Protein AF-A0A1Y5TYD0-F1 (afdb_monomer)

InterPro domains:
  IPR010710 Protein of unknown function DUF1289 [PF06945] (8-55)
  IPR010710 Protein of unknown function DUF1289 [PTHR35175] (2-66)

pLDDT: mean 77.75, std 15.73, range [39.34, 92.5]

Foldseek 3Di:
DDQPDDDQQDPPFADQDPVPCATPRQRDHPVRVVCVVVDGPVRSVVVSVVSVVVVVVPPPPPPPPPPPPDDDDDDDDDDD

Radius of gyration: 24.49 Å; Cα contacts (8 Å, |Δi|>4): 49; chains: 1; bounding box: 80×48×34 Å

Sequence (80 aa):
MSQIDIPSPCVGICILESDTGLCRGCWRSGAEIADWPGMPNEARMALLAVLRARRGGRARPRKRPARARFAGTPEANEGG

Mean predicted aligned error: 12.37 Å

Structure (mmCIF, N/CA/C/O backbone):
data_AF-A0A1Y5TYD0-F1
#
_entry.id   AF-A0A1Y5TYD0-F1
#
loop_
_atom_site.group_PDB
_atom_site.id
_atom_site.type_symbol
_atom_site.label_atom_id
_atom_site.label_alt_id
_atom_site.label_comp_id
_atom_site.label_asym_id
_atom_site.label_entity_id
_atom_site.label_seq_id
_atom_site.pdbx_PDB_ins_code
_atom_site.Cartn_x
_atom_site.Cartn_y
_atom_site.Cartn_z
_atom_site.occupancy
_atom_site.B_iso_or_equiv
_atom_site.auth_seq_id
_atom_site.auth_comp_id
_atom_site.auth_asym_id
_atom_site.auth_atom_id
_atom_site.pdbx_PDB_model_num
ATOM 1 N N . MET A 1 1 ? 16.213 -7.308 -22.412 1.00 39.34 1 MET A N 1
ATOM 2 C CA . MET A 1 1 ? 14.750 -7.140 -22.304 1.00 39.34 1 MET A CA 1
ATOM 3 C C . MET A 1 1 ? 14.464 -6.027 -21.316 1.00 39.34 1 MET A C 1
ATOM 5 O O . MET A 1 1 ? 14.915 -6.124 -20.183 1.00 39.34 1 MET A O 1
ATOM 9 N N . SER A 1 2 ? 13.779 -4.966 -21.737 1.00 56.88 2 SER A N 1
ATOM 10 C CA . SER A 1 2 ? 13.406 -3.860 -20.851 1.00 56.88 2 SER A CA 1
ATOM 11 C C . SER A 1 2 ? 12.279 -4.323 -19.933 1.00 56.88 2 SER A C 1
ATOM 13 O O . SER A 1 2 ? 11.144 -4.499 -20.374 1.00 56.88 2 SER A O 1
ATOM 15 N N . GLN A 1 3 ? 12.609 -4.598 -18.673 1.00 64.06 3 GLN A N 1
ATOM 16 C CA . GLN A 1 3 ? 11.621 -4.869 -17.637 1.00 64.06 3 GLN A CA 1
ATOM 17 C C . GLN A 1 3 ? 10.717 -3.631 -17.539 1.00 64.06 3 GLN A C 1
ATOM 19 O O . GLN A 1 3 ? 11.199 -2.537 -17.260 1.00 64.06 3 GLN A O 1
ATOM 24 N N . ILE A 1 4 ? 9.420 -3.769 -17.828 1.00 72.81 4 ILE A N 1
ATOM 25 C CA . ILE A 1 4 ? 8.470 -2.679 -17.578 1.00 72.81 4 ILE A CA 1
ATOM 26 C C . ILE A 1 4 ? 8.362 -2.526 -16.064 1.00 72.81 4 ILE A C 1
ATOM 28 O O . ILE A 1 4 ? 7.776 -3.377 -15.400 1.00 72.81 4 ILE A O 1
ATOM 32 N N . ASP A 1 5 ? 8.949 -1.474 -15.512 1.00 76.38 5 ASP A N 1
ATOM 33 C CA . ASP A 1 5 ? 8.819 -1.171 -14.093 1.00 76.38 5 ASP A CA 1
ATOM 34 C C . ASP A 1 5 ? 7.392 -0.707 -13.798 1.00 76.38 5 ASP A C 1
ATOM 36 O O . ASP A 1 5 ? 6.978 0.399 -14.149 1.00 76.38 5 ASP A O 1
ATOM 40 N N . ILE A 1 6 ? 6.604 -1.585 -13.175 1.00 85.62 6 ILE A N 1
ATOM 41 C CA . ILE A 1 6 ? 5.274 -1.233 -12.680 1.00 85.62 6 ILE A CA 1
ATOM 42 C C . ILE A 1 6 ? 5.448 -0.466 -11.362 1.00 85.62 6 ILE A C 1
ATOM 44 O O . ILE A 1 6 ? 5.892 -1.063 -10.374 1.00 85.62 6 ILE A O 1
ATOM 48 N N . PRO A 1 7 ? 5.083 0.829 -11.302 1.00 85.69 7 PRO A N 1
ATOM 49 C CA . PRO A 1 7 ? 5.292 1.633 -10.109 1.00 85.69 7 PRO A CA 1
ATOM 50 C C . PRO A 1 7 ? 4.428 1.140 -8.945 1.00 85.69 7 PRO A C 1
ATOM 52 O O . PRO A 1 7 ? 3.287 0.696 -9.116 1.00 85.69 7 PRO A O 1
ATOM 55 N N . SER A 1 8 ? 4.976 1.240 -7.733 1.00 85.31 8 SER A N 1
ATOM 56 C CA . SER A 1 8 ? 4.250 0.885 -6.514 1.00 85.31 8 SER A CA 1
ATOM 57 C C . SER A 1 8 ? 3.092 1.855 -6.260 1.00 85.31 8 SER A C 1
ATOM 59 O O . SER A 1 8 ? 3.296 3.066 -6.305 1.00 85.31 8 SER A O 1
ATOM 61 N N . PRO A 1 9 ? 1.887 1.370 -5.903 1.00 85.44 9 PRO A N 1
ATOM 62 C CA . PRO A 1 9 ? 0.755 2.216 -5.519 1.00 85.44 9 PRO A CA 1
ATOM 63 C C . PRO A 1 9 ? 0.889 2.787 -4.091 1.00 85.44 9 PRO A C 1
ATOM 65 O O . PRO A 1 9 ? -0.112 3.187 -3.486 1.00 85.44 9 PRO A O 1
ATOM 68 N N . CYS A 1 10 ? 2.092 2.749 -3.509 1.00 89.44 10 CYS A N 1
ATOM 69 C CA . CYS A 1 10 ? 2.371 3.244 -2.168 1.00 89.44 10 CYS A CA 1
ATOM 70 C C . CYS A 1 10 ? 2.297 4.774 -2.126 1.00 89.44 10 CYS A C 1
ATOM 72 O O . CYS A 1 10 ? 2.865 5.454 -2.971 1.00 89.44 10 CYS A O 1
ATOM 74 N N . VAL A 1 11 ? 1.619 5.308 -1.111 1.00 89.19 11 VAL A N 1
ATOM 75 C CA . VAL A 1 11 ? 1.465 6.758 -0.882 1.00 89.19 11 VAL A CA 1
ATOM 76 C C . VAL A 1 11 ? 2.254 7.239 0.343 1.00 89.19 11 VAL A C 1
ATOM 78 O O . VAL A 1 11 ? 1.958 8.291 0.893 1.00 89.19 11 VAL A O 1
ATOM 81 N N . GLY A 1 12 ? 3.208 6.436 0.830 1.00 89.25 12 GLY A N 1
ATOM 82 C CA . GLY A 1 12 ? 3.994 6.741 2.034 1.00 89.25 12 GLY A CA 1
ATOM 83 C C . GLY A 1 12 ? 3.247 6.541 3.359 1.00 89.25 12 GLY A C 1
ATOM 84 O O . GLY A 1 12 ? 3.776 6.861 4.416 1.00 89.25 12 GLY A O 1
ATOM 85 N N . ILE A 1 13 ? 2.029 5.990 3.322 1.00 87.12 13 ILE A N 1
ATOM 86 C CA . ILE A 1 13 ? 1.233 5.670 4.512 1.00 87.12 13 ILE A CA 1
ATOM 87 C C . ILE A 1 13 ? 1.186 4.153 4.656 1.00 87.12 13 ILE A C 1
ATOM 89 O O . ILE A 1 13 ? 0.620 3.483 3.794 1.00 87.12 13 ILE A O 1
ATOM 93 N N . CYS A 1 14 ? 1.738 3.624 5.749 1.00 89.94 14 CYS A N 1
ATOM 94 C CA . CYS A 1 14 ? 1.717 2.198 6.079 1.00 89.94 14 CYS A CA 1
ATOM 95 C C . CYS A 1 14 ? 0.950 1.963 7.388 1.00 89.94 14 CYS A C 1
ATOM 97 O O . CYS A 1 14 ? 1.530 1.671 8.427 1.00 89.94 14 CYS A O 1
ATOM 99 N N . ILE A 1 15 ? -0.369 2.154 7.345 1.00 91.56 15 ILE A N 1
ATOM 100 C CA . ILE A 1 15 ? -1.260 1.915 8.489 1.00 91.56 15 ILE A CA 1
ATOM 101 C C . ILE A 1 15 ? -2.266 0.853 8.066 1.00 91.56 15 ILE A C 1
ATOM 103 O O . ILE A 1 15 ? -3.083 1.120 7.185 1.00 91.56 15 ILE A O 1
ATOM 107 N N . LEU A 1 16 ? -2.176 -0.342 8.649 1.00 91.62 16 LEU A N 1
ATOM 108 C CA . LEU A 1 16 ? -3.130 -1.426 8.422 1.00 91.62 16 LEU A CA 1
ATOM 109 C C . LEU A 1 16 ? -4.367 -1.206 9.296 1.00 91.62 16 LEU A C 1
ATOM 111 O O . LEU A 1 16 ? -4.258 -1.036 10.506 1.00 91.62 16 LEU A O 1
ATOM 115 N N . GLU A 1 17 ? -5.543 -1.203 8.680 1.00 89.62 17 GLU A N 1
ATOM 116 C CA . GLU A 1 17 ? -6.816 -1.124 9.391 1.00 89.62 17 GLU A CA 1
ATOM 117 C C . GLU A 1 17 ? -7.134 -2.479 10.027 1.00 89.62 17 GLU A C 1
ATOM 119 O O . GLU A 1 17 ? -7.234 -3.478 9.317 1.00 89.62 17 GLU A O 1
ATOM 124 N N . SER A 1 18 ? -7.354 -2.512 11.341 1.00 88.12 18 SER A N 1
ATOM 125 C CA . SER A 1 18 ? -7.605 -3.753 12.091 1.00 88.12 18 SER A CA 1
ATOM 126 C C . SER A 1 18 ? -8.860 -4.507 11.636 1.00 88.12 18 SER A C 1
ATOM 128 O O . SER A 1 18 ? -8.897 -5.727 11.711 1.00 88.12 18 SER A O 1
ATOM 130 N N . ASP A 1 19 ? -9.869 -3.787 11.141 1.00 87.12 19 ASP A N 1
ATOM 131 C CA . ASP A 1 19 ? -11.146 -4.352 10.680 1.00 87.12 19 ASP A CA 1
ATOM 132 C C . ASP A 1 19 ? -11.020 -5.107 9.345 1.00 87.12 19 ASP A C 1
ATOM 134 O O . ASP A 1 19 ? -11.664 -6.126 9.123 1.00 87.12 19 ASP A O 1
ATOM 138 N N . THR A 1 20 ? -10.163 -4.623 8.441 1.00 85.56 20 THR A N 1
ATOM 139 C CA . THR A 1 20 ? -10.057 -5.169 7.073 1.00 85.56 20 THR A CA 1
ATOM 140 C C . THR A 1 20 ? -8.711 -5.819 6.772 1.00 85.56 20 THR A C 1
ATOM 142 O O . THR A 1 20 ? -8.571 -6.479 5.746 1.00 85.56 20 THR A O 1
ATOM 145 N N . GLY A 1 21 ? -7.700 -5.602 7.615 1.00 89.69 21 GLY A N 1
ATOM 146 C CA . GLY A 1 21 ? -6.320 -6.019 7.367 1.00 89.69 21 GLY A CA 1
ATOM 147 C C . GLY A 1 21 ? -5.660 -5.308 6.179 1.00 89.69 21 GLY A C 1
ATOM 148 O O . GLY A 1 21 ? -4.636 -5.777 5.679 1.00 89.69 21 GLY A O 1
ATOM 149 N N . LEU A 1 22 ? -6.239 -4.202 5.694 1.00 91.69 22 LEU A N 1
ATOM 150 C CA . LEU A 1 22 ? -5.753 -3.456 4.532 1.00 91.69 22 LEU A CA 1
ATOM 151 C C . LEU A 1 22 ? -5.095 -2.142 4.936 1.00 91.69 22 LEU A C 1
ATOM 153 O O . LEU A 1 22 ? -5.523 -1.458 5.862 1.00 91.69 22 LEU A O 1
ATOM 157 N N . CYS A 1 23 ? -4.090 -1.737 4.170 1.00 92.50 23 CYS A N 1
ATOM 158 C CA . CYS A 1 23 ? -3.436 -0.455 4.332 1.00 92.50 23 CYS A CA 1
ATOM 159 C C . CYS A 1 23 ? -4.385 0.694 3.966 1.00 92.50 23 CYS A C 1
ATOM 161 O O . CYS A 1 23 ? -4.874 0.759 2.839 1.00 92.50 23 CYS A O 1
ATOM 163 N N . ARG A 1 24 ? -4.576 1.667 4.861 1.00 89.50 24 ARG A N 1
ATOM 164 C CA . ARG A 1 24 ? -5.426 2.848 4.629 1.00 89.50 24 ARG A CA 1
ATOM 165 C C . ARG A 1 24 ? -5.010 3.665 3.394 1.00 89.50 24 ARG A C 1
ATOM 167 O O . ARG A 1 24 ? -5.850 4.292 2.751 1.00 89.50 24 ARG A O 1
ATOM 174 N N . GLY A 1 25 ? -3.718 3.673 3.060 1.00 89.25 25 GLY A N 1
ATOM 175 C CA . GLY A 1 25 ? -3.174 4.428 1.929 1.00 89.25 25 GLY A CA 1
ATOM 176 C C . GLY A 1 25 ? -3.242 3.665 0.605 1.00 89.25 25 GLY A C 1
ATOM 177 O O . GLY A 1 25 ? -3.920 4.073 -0.343 1.00 89.25 25 GLY A O 1
ATOM 178 N N . CYS A 1 26 ? -2.521 2.545 0.519 1.00 91.06 26 CYS A N 1
ATOM 179 C CA . CYS A 1 26 ? -2.385 1.776 -0.722 1.00 91.06 26 CYS A CA 1
ATOM 180 C C . CYS A 1 26 ? -3.429 0.661 -0.896 1.00 91.06 26 CYS A C 1
ATOM 182 O O . CYS A 1 26 ? -3.522 0.111 -1.989 1.00 91.06 26 CYS A O 1
ATOM 184 N N . TRP A 1 27 ? -4.247 0.372 0.125 1.00 90.62 27 TRP A N 1
ATOM 185 C CA . TRP A 1 27 ? -5.317 -0.645 0.120 1.00 90.62 27 TRP A CA 1
ATOM 186 C C . TRP A 1 27 ? -4.839 -2.087 -0.057 1.00 90.62 27 TRP A C 1
ATOM 188 O O . TRP A 1 27 ? -5.634 -2.981 -0.361 1.00 90.62 27 TRP A O 1
ATOM 198 N N . ARG A 1 28 ? -3.539 -2.304 0.141 1.00 92.44 28 ARG A N 1
ATOM 199 C CA . ARG A 1 28 ? -2.901 -3.618 0.112 1.00 92.44 28 ARG A CA 1
ATOM 200 C C . ARG A 1 28 ? -2.916 -4.252 1.488 1.00 92.44 28 ARG A C 1
ATOM 202 O O . ARG A 1 28 ? -2.809 -3.538 2.483 1.00 92.44 28 ARG A O 1
ATOM 209 N N . SER A 1 29 ? -3.015 -5.569 1.540 1.00 92.31 29 SER A N 1
ATOM 210 C CA . SER A 1 29 ? -2.785 -6.326 2.767 1.00 92.31 29 SER A CA 1
ATOM 211 C C . 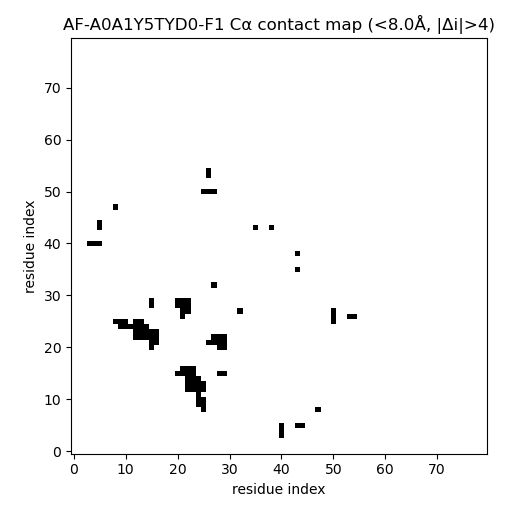SER A 1 29 ? -1.293 -6.374 3.113 1.00 92.31 29 SER A C 1
ATOM 213 O O . SER A 1 29 ? -0.436 -6.116 2.263 1.00 92.31 29 SER A O 1
ATOM 215 N N . GLY A 1 30 ? -0.968 -6.730 4.359 1.00 91.38 30 GLY A N 1
ATOM 216 C CA . GLY A 1 30 ? 0.424 -6.929 4.781 1.00 91.38 30 GLY A CA 1
ATOM 217 C C . GLY A 1 30 ? 1.167 -7.963 3.923 1.00 91.38 30 GLY A C 1
ATOM 218 O O . GLY A 1 30 ? 2.298 -7.711 3.515 1.00 91.38 30 GLY A O 1
ATOM 219 N N . ALA A 1 31 ? 0.501 -9.068 3.568 1.00 91.19 31 ALA A N 1
ATOM 220 C CA . ALA A 1 31 ? 1.053 -10.094 2.680 1.00 91.19 31 ALA A CA 1
ATOM 221 C C . ALA A 1 31 ? 1.337 -9.536 1.276 1.00 91.19 31 ALA A C 1
ATOM 223 O O . ALA A 1 31 ? 2.452 -9.634 0.777 1.00 91.19 31 ALA A O 1
ATOM 224 N N . GLU A 1 32 ? 0.372 -8.823 0.683 1.00 91.62 32 GLU A N 1
ATOM 225 C CA . GLU A 1 32 ? 0.549 -8.210 -0.637 1.00 91.62 32 GLU A CA 1
ATOM 226 C C . GLU A 1 32 ? 1.695 -7.185 -0.650 1.00 91.62 32 GLU A C 1
ATOM 228 O O . GLU A 1 32 ? 2.329 -6.996 -1.687 1.00 91.62 32 GLU A O 1
ATOM 233 N N . ILE A 1 33 ? 1.941 -6.474 0.456 1.00 90.81 33 ILE A N 1
ATOM 234 C CA . ILE A 1 33 ? 3.067 -5.534 0.587 1.00 90.81 33 ILE A CA 1
ATOM 235 C C . ILE A 1 33 ? 4.398 -6.293 0.612 1.00 90.81 33 ILE A C 1
ATOM 237 O O . ILE A 1 33 ? 5.317 -5.897 -0.105 1.00 90.81 33 ILE A O 1
ATOM 241 N N . ALA A 1 34 ? 4.484 -7.375 1.391 1.00 91.31 34 ALA A N 1
ATOM 242 C CA . ALA A 1 34 ? 5.680 -8.209 1.498 1.00 91.31 34 ALA A CA 1
ATOM 243 C C . ALA A 1 34 ? 6.038 -8.896 0.169 1.00 91.31 34 ALA A C 1
ATOM 245 O O . ALA A 1 34 ? 7.209 -8.957 -0.195 1.00 91.31 34 ALA A O 1
ATOM 246 N N . ASP A 1 35 ? 5.030 -9.327 -0.592 1.00 91.25 35 ASP A N 1
ATOM 247 C CA . ASP A 1 35 ? 5.218 -10.054 -1.851 1.00 91.25 35 ASP A CA 1
ATOM 248 C C . ASP A 1 35 ? 5.572 -9.143 -3.044 1.00 91.25 35 ASP A C 1
ATOM 250 O O . ASP A 1 35 ? 6.111 -9.604 -4.051 1.00 91.25 35 ASP A O 1
ATOM 254 N N . TRP A 1 36 ? 5.305 -7.831 -2.967 1.00 90.06 36 TRP A N 1
ATOM 255 C CA . TRP A 1 36 ? 5.516 -6.885 -4.077 1.00 90.06 36 TRP A CA 1
ATOM 256 C C . TRP A 1 36 ? 6.895 -6.937 -4.766 1.00 90.06 36 TRP A C 1
ATOM 258 O O . TRP A 1 36 ? 6.915 -6.984 -6.003 1.00 90.06 36 TRP A O 1
ATOM 268 N N . PRO A 1 37 ? 8.038 -6.898 -4.044 1.00 87.62 37 PRO A N 1
ATOM 269 C CA . PRO A 1 37 ? 9.354 -6.931 -4.680 1.00 87.62 37 PRO A CA 1
ATOM 270 C C . PRO A 1 37 ? 9.581 -8.210 -5.496 1.00 87.62 37 PRO A C 1
ATOM 272 O O . PRO A 1 37 ? 10.237 -8.137 -6.531 1.00 8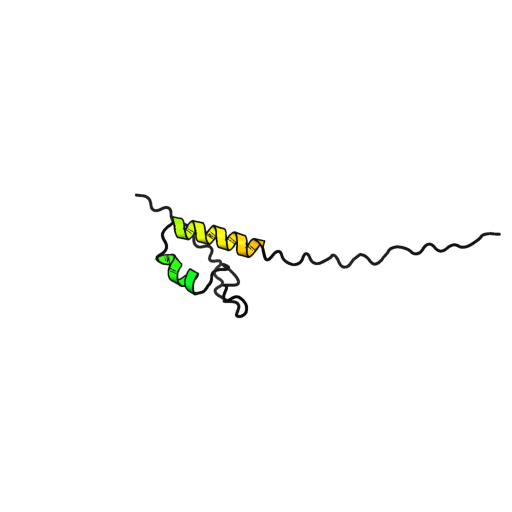7.62 37 PRO A O 1
ATOM 275 N N . GLY A 1 38 ? 8.986 -9.340 -5.093 1.00 88.12 38 GLY A N 1
ATOM 276 C CA . GLY A 1 38 ? 9.091 -10.625 -5.792 1.00 88.12 38 GLY A CA 1
ATOM 277 C C . GLY A 1 38 ? 8.040 -10.862 -6.883 1.00 88.12 38 GLY A C 1
ATOM 278 O O . GLY A 1 38 ? 8.168 -11.812 -7.651 1.00 88.12 38 GLY A O 1
ATOM 279 N N . MET A 1 39 ? 7.000 -10.025 -6.985 1.00 89.12 39 MET A N 1
ATOM 280 C CA . MET A 1 39 ? 5.932 -10.227 -7.972 1.00 89.12 39 MET A CA 1
ATOM 281 C C . MET A 1 39 ? 6.382 -9.915 -9.410 1.00 89.12 39 MET A C 1
ATOM 283 O O . MET A 1 39 ? 6.949 -8.839 -9.638 1.00 89.12 39 MET A O 1
ATOM 287 N N . PRO A 1 40 ? 6.024 -10.759 -10.401 1.00 90.12 40 PRO A N 1
ATOM 288 C CA . PRO A 1 40 ? 6.187 -10.434 -11.815 1.00 90.12 40 PRO A CA 1
ATOM 289 C C . PRO A 1 40 ? 5.221 -9.322 -12.245 1.00 90.12 40 PRO A C 1
ATOM 291 O O . PRO A 1 40 ? 4.180 -9.093 -11.625 1.00 90.12 40 PRO A O 1
ATOM 294 N N . ASN A 1 41 ? 5.536 -8.648 -13.350 1.00 89.50 41 ASN A N 1
ATOM 295 C CA . ASN A 1 41 ? 4.771 -7.497 -13.841 1.00 89.50 41 ASN A CA 1
ATOM 296 C C . ASN A 1 41 ? 3.281 -7.791 -14.065 1.00 89.50 41 ASN A C 1
ATOM 298 O O . ASN A 1 41 ? 2.442 -6.962 -13.719 1.00 89.50 41 ASN A O 1
ATOM 302 N N . GLU A 1 42 ? 2.941 -8.974 -14.577 1.00 90.06 42 GLU A N 1
ATOM 303 C CA . GLU A 1 42 ? 1.549 -9.398 -14.779 1.00 90.06 42 GLU A CA 1
ATOM 304 C C . GLU A 1 42 ? 0.786 -9.475 -13.451 1.00 90.06 42 GLU A C 1
ATOM 306 O O . GLU A 1 42 ? -0.310 -8.924 -13.325 1.00 90.06 42 GLU A O 1
ATOM 311 N N . ALA A 1 43 ? 1.404 -10.060 -12.419 1.00 90.62 43 ALA A N 1
ATOM 312 C CA . ALA A 1 43 ? 0.833 -10.117 -11.076 1.00 90.62 43 ALA A CA 1
ATOM 313 C C . ALA A 1 43 ? 0.699 -8.717 -10.460 1.00 90.62 43 ALA A C 1
ATOM 315 O O . ALA A 1 43 ? -0.330 -8.397 -9.862 1.00 90.62 43 ALA A O 1
ATOM 316 N N . ARG A 1 44 ? 1.694 -7.839 -10.665 1.00 92.00 44 ARG A N 1
ATOM 317 C CA . ARG A 1 44 ? 1.624 -6.437 -10.222 1.00 92.00 44 ARG A CA 1
ATOM 318 C C . ARG A 1 44 ? 0.453 -5.703 -10.879 1.00 92.00 44 ARG A C 1
ATOM 320 O O . ARG A 1 44 ? -0.276 -4.984 -10.194 1.00 92.00 44 ARG A O 1
ATOM 327 N N . MET A 1 45 ? 0.234 -5.898 -12.180 1.00 90.69 45 MET A N 1
ATOM 328 C CA . MET A 1 45 ? -0.887 -5.295 -12.908 1.00 90.69 45 MET A CA 1
ATOM 329 C C . MET A 1 45 ? -2.244 -5.824 -12.439 1.00 90.69 45 MET A C 1
ATOM 331 O O . MET A 1 45 ? -3.155 -5.025 -12.199 1.00 90.69 45 MET A O 1
ATOM 335 N N . ALA A 1 46 ? -2.372 -7.140 -12.262 1.00 91.50 46 ALA A N 1
ATOM 336 C CA . ALA A 1 46 ? -3.585 -7.759 -11.738 1.00 91.50 46 ALA A CA 1
ATOM 337 C C . ALA A 1 46 ? -3.911 -7.220 -10.338 1.00 91.50 46 ALA A C 1
ATOM 339 O O . ALA A 1 46 ? -5.035 -6.785 -10.077 1.00 91.50 46 ALA A O 1
ATOM 340 N N . LEU A 1 47 ? -2.905 -7.135 -9.464 1.00 91.06 47 LEU A N 1
ATOM 341 C CA . LEU A 1 47 ? -3.069 -6.582 -8.127 1.00 91.06 47 LEU A CA 1
ATOM 342 C C . LEU A 1 47 ? -3.517 -5.116 -8.169 1.00 91.06 47 LEU A C 1
ATOM 344 O O . LEU A 1 47 ? -4.448 -4.738 -7.463 1.00 91.06 47 LEU A O 1
ATOM 348 N N . LEU A 1 48 ? -2.928 -4.283 -9.031 1.00 90.00 48 LEU A N 1
ATOM 349 C CA . LEU A 1 48 ? -3.365 -2.893 -9.202 1.00 90.00 48 LEU A CA 1
ATOM 350 C C . LEU A 1 48 ? -4.837 -2.789 -9.630 1.00 90.00 48 LEU A C 1
ATOM 352 O O . LEU A 1 48 ? -5.545 -1.900 -9.151 1.00 90.00 48 LEU A O 1
ATOM 356 N N . ALA A 1 49 ? -5.319 -3.682 -10.498 1.00 90.38 49 ALA A N 1
ATOM 357 C CA . ALA A 1 49 ? -6.729 -3.726 -10.881 1.00 90.38 49 ALA A CA 1
ATOM 358 C C . ALA A 1 49 ? -7.632 -4.066 -9.683 1.00 90.38 49 ALA A C 1
ATOM 360 O O . ALA A 1 49 ? -8.622 -3.369 -9.442 1.00 90.38 49 ALA A O 1
ATOM 361 N N . VAL A 1 50 ? -7.237 -5.052 -8.872 1.00 90.19 50 VAL A N 1
ATOM 362 C CA . VAL A 1 50 ? -7.937 -5.418 -7.630 1.00 90.19 50 VAL A CA 1
ATOM 363 C C . VAL A 1 50 ? -7.980 -4.239 -6.651 1.00 90.19 50 VAL A C 1
ATOM 365 O O . VAL A 1 50 ? -9.040 -3.918 -6.114 1.00 90.19 50 VAL A O 1
ATOM 368 N N . LEU A 1 51 ? -6.864 -3.531 -6.453 1.00 89.44 51 LEU A N 1
ATOM 369 C CA . LEU A 1 51 ? -6.801 -2.364 -5.565 1.00 89.44 51 LEU A CA 1
ATOM 370 C C . LEU A 1 51 ? -7.717 -1.224 -6.028 1.00 89.44 51 LEU A C 1
ATOM 372 O O . LEU A 1 51 ? -8.359 -0.576 -5.198 1.00 89.44 51 LEU A O 1
ATOM 376 N N . ARG A 1 52 ? -7.824 -0.988 -7.344 1.00 86.69 52 ARG A N 1
ATOM 377 C CA . ARG A 1 52 ? -8.780 -0.012 -7.897 1.00 86.69 52 ARG A CA 1
ATOM 378 C C . ARG A 1 52 ? -10.223 -0.412 -7.596 1.00 86.69 52 ARG A C 1
ATOM 380 O O . ARG A 1 52 ? -10.993 0.441 -7.160 1.00 86.69 52 ARG A O 1
ATOM 387 N N . ALA A 1 53 ? -10.571 -1.689 -7.755 1.00 86.38 53 ALA A N 1
ATOM 388 C CA . ALA A 1 53 ? -11.905 -2.191 -7.424 1.00 86.38 53 ALA A CA 1
ATOM 389 C C . ALA A 1 53 ? -12.218 -2.047 -5.921 1.00 86.38 53 ALA A C 1
ATOM 391 O O . ALA A 1 53 ? -13.284 -1.547 -5.562 1.00 86.38 53 ALA A O 1
ATOM 392 N N . ARG A 1 54 ? -11.260 -2.376 -5.038 1.00 84.88 54 ARG A N 1
ATOM 393 C CA . ARG A 1 54 ? -11.384 -2.192 -3.576 1.00 84.88 54 ARG A CA 1
ATOM 394 C C . ARG A 1 54 ? -11.633 -0.726 -3.194 1.00 84.88 54 ARG A C 1
ATOM 396 O O . ARG A 1 54 ? -12.469 -0.451 -2.334 1.00 84.88 54 ARG A O 1
ATOM 403 N N . ARG A 1 55 ? -10.943 0.217 -3.849 1.00 79.06 55 ARG A N 1
ATOM 404 C CA . ARG A 1 55 ? -11.145 1.667 -3.659 1.00 79.06 55 ARG A CA 1
ATOM 405 C C . ARG A 1 55 ? -12.508 2.141 -4.176 1.00 79.06 55 ARG A C 1
ATOM 407 O O . ARG A 1 55 ? -13.151 2.947 -3.513 1.00 79.06 55 ARG A O 1
ATOM 414 N N . GLY A 1 56 ? -12.952 1.641 -5.331 1.00 71.69 56 GLY A N 1
ATOM 415 C CA . GLY A 1 56 ? -14.226 2.022 -5.955 1.00 71.69 56 GLY A CA 1
ATOM 416 C C . GLY A 1 56 ? -15.464 1.504 -5.2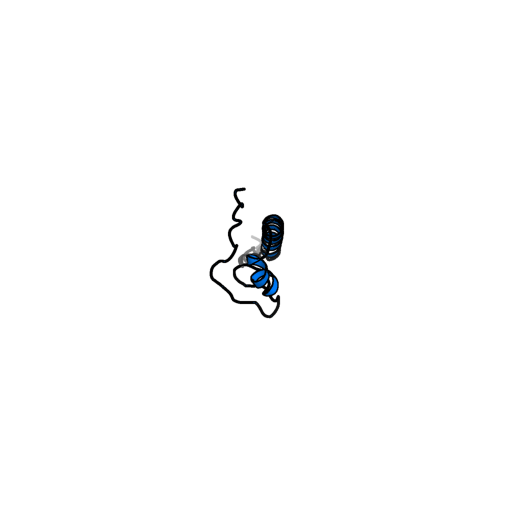16 1.00 71.69 56 GLY A C 1
ATOM 417 O O . GLY A 1 56 ? -16.452 2.225 -5.102 1.00 71.69 56 GLY A O 1
ATOM 418 N N . GLY A 1 57 ? -15.397 0.292 -4.651 1.00 63.75 57 GLY A N 1
ATOM 419 C CA . GLY A 1 57 ? -16.482 -0.289 -3.849 1.00 63.75 57 GLY A CA 1
ATOM 420 C C . GLY A 1 57 ? -16.704 0.429 -2.516 1.00 63.75 57 GLY A C 1
ATOM 421 O O . GLY A 1 57 ? -17.814 0.444 -1.990 1.00 63.75 57 GLY A O 1
ATOM 422 N N . ARG A 1 58 ? -15.677 1.114 -2.000 1.00 58.88 58 ARG A N 1
ATOM 423 C CA . ARG A 1 58 ? -15.779 1.971 -0.815 1.00 58.88 58 ARG A CA 1
ATOM 424 C C . ARG A 1 58 ? -16.115 3.409 -1.205 1.00 58.88 58 ARG A C 1
ATOM 426 O O . ARG A 1 58 ? -15.498 4.364 -0.732 1.00 58.88 58 ARG A O 1
ATOM 433 N N . ALA A 1 59 ? -17.106 3.559 -2.085 1.00 53.59 59 ALA A N 1
ATOM 434 C CA . ALA A 1 59 ? -17.729 4.841 -2.353 1.00 53.59 59 ALA A CA 1
ATOM 435 C C . ALA A 1 59 ? -18.181 5.420 -1.009 1.00 53.59 59 ALA A C 1
ATOM 437 O O . ALA A 1 59 ? -19.096 4.904 -0.367 1.00 53.59 59 ALA A O 1
ATOM 438 N N . ARG A 1 60 ? -17.479 6.472 -0.567 1.00 50.75 60 ARG A N 1
ATOM 439 C CA . ARG A 1 60 ? -17.843 7.306 0.582 1.00 50.75 60 ARG A CA 1
A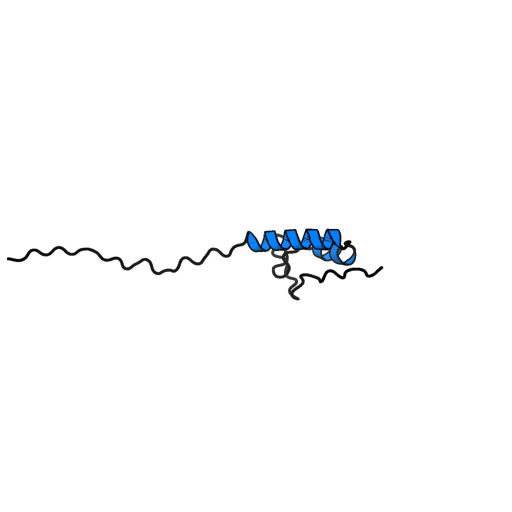TOM 440 C C . ARG A 1 60 ? -19.363 7.450 0.561 1.00 50.75 60 ARG A C 1
ATOM 442 O O . ARG A 1 60 ? -19.858 7.886 -0.485 1.00 50.75 60 ARG A O 1
ATOM 449 N N . PRO A 1 61 ? -20.101 7.101 1.636 1.00 54.34 61 PRO A N 1
ATOM 450 C CA . PRO A 1 61 ? -21.537 7.326 1.649 1.00 54.34 61 PRO A CA 1
ATOM 451 C C . PRO A 1 61 ? -21.712 8.789 1.275 1.00 54.34 61 PRO A C 1
ATOM 453 O O . PRO A 1 61 ? -21.144 9.668 1.940 1.00 54.34 61 PRO A O 1
ATOM 456 N N . ARG A 1 62 ? -22.346 9.042 0.118 1.00 59.03 62 ARG A N 1
ATOM 457 C CA . AR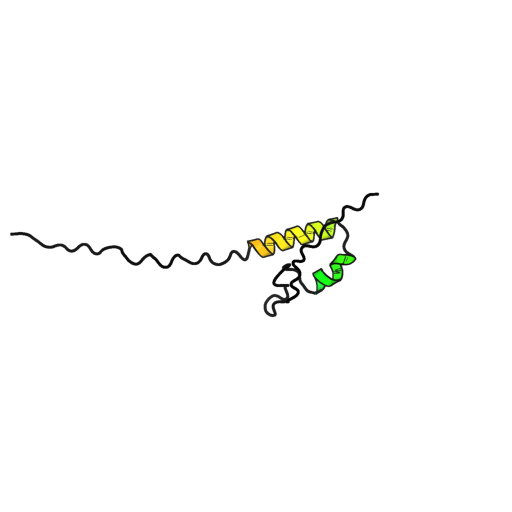G A 1 62 ? -22.571 10.406 -0.349 1.00 59.03 62 ARG A CA 1
ATOM 458 C C . ARG A 1 62 ? -23.291 11.061 0.811 1.00 59.03 62 ARG A C 1
ATOM 460 O O . ARG A 1 62 ? -24.391 10.637 1.152 1.00 59.03 62 ARG A O 1
ATOM 467 N N . LYS A 1 63 ? -22.612 11.992 1.487 1.00 55.84 63 LYS A N 1
ATOM 468 C CA . LYS A 1 63 ? -23.176 12.762 2.591 1.00 55.84 63 LYS A CA 1
ATOM 469 C C . LYS A 1 63 ? -24.492 13.289 2.020 1.00 55.84 63 LYS A C 1
ATOM 471 O O . LYS A 1 63 ? -24.447 14.100 1.096 1.00 55.84 63 LYS A O 1
ATOM 476 N N . ARG A 1 64 ? -25.637 12.742 2.449 1.00 58.69 64 ARG A N 1
ATOM 477 C CA . ARG A 1 64 ? -26.945 13.258 2.033 1.00 58.69 64 ARG A CA 1
ATOM 478 C C . ARG A 1 64 ? -26.896 14.750 2.361 1.00 58.69 64 ARG A C 1
ATOM 480 O O . ARG A 1 64 ? -26.591 15.063 3.514 1.00 58.69 64 ARG A O 1
ATOM 487 N N . PRO A 1 65 ? -27.085 15.672 1.400 1.00 56.16 65 PRO A N 1
ATOM 488 C CA . PRO A 1 65 ? -27.110 17.080 1.749 1.00 56.16 65 PRO A CA 1
ATOM 489 C C . PRO A 1 65 ? -28.245 17.268 2.757 1.00 56.16 65 PRO A C 1
ATOM 491 O O . PRO A 1 65 ? -29.392 16.925 2.479 1.00 56.16 65 PRO A O 1
ATOM 494 N N . ALA A 1 66 ? -27.918 17.769 3.946 1.00 61.75 66 ALA A N 1
ATOM 495 C CA . ALA A 1 66 ? -28.829 17.902 5.082 1.00 61.75 66 ALA A CA 1
ATOM 496 C C . ALA A 1 66 ? -29.885 19.015 4.900 1.00 61.75 66 ALA 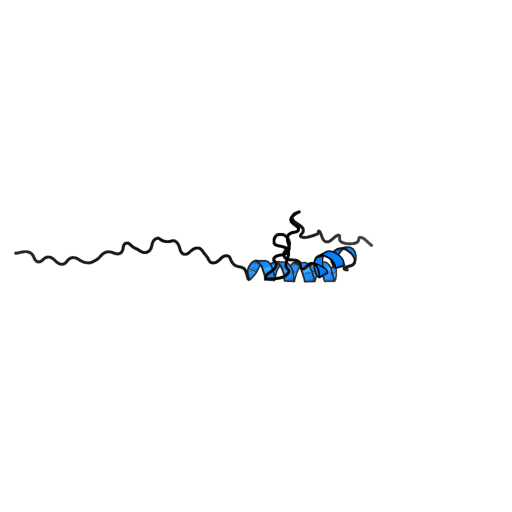A C 1
ATOM 498 O O . ALA A 1 66 ? -30.362 19.587 5.874 1.00 61.75 66 ALA A O 1
ATOM 499 N N . ARG A 1 67 ? -30.263 19.341 3.658 1.00 59.88 67 ARG A N 1
ATOM 500 C CA . ARG A 1 67 ? -31.217 20.405 3.330 1.00 59.88 67 ARG A CA 1
ATOM 501 C C . ARG A 1 67 ? -32.383 19.885 2.488 1.00 59.88 67 ARG A C 1
ATOM 503 O O . ARG A 1 67 ? -32.515 20.197 1.315 1.00 59.88 67 ARG A O 1
ATOM 510 N N . ALA A 1 68 ? -33.231 19.077 3.108 1.00 57.50 68 ALA A N 1
ATOM 511 C CA . ALA A 1 68 ? -34.575 18.778 2.614 1.00 57.50 68 ALA A CA 1
ATOM 512 C C . ALA A 1 68 ? -35.567 18.974 3.770 1.00 57.50 68 ALA A C 1
ATOM 514 O O . ALA A 1 68 ? -36.169 18.021 4.251 1.00 57.50 68 ALA A O 1
ATOM 515 N N . ARG A 1 69 ? -35.630 20.201 4.310 1.00 59.41 69 A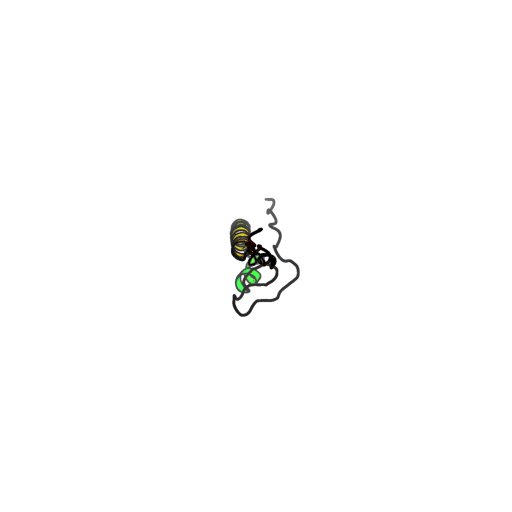RG A N 1
ATOM 516 C CA . ARG A 1 69 ? -36.488 20.548 5.459 1.00 59.41 69 ARG A CA 1
ATOM 517 C C . ARG A 1 69 ? -37.320 21.827 5.293 1.00 59.41 69 ARG A C 1
ATOM 519 O O . ARG A 1 69 ? -37.927 22.256 6.259 1.00 59.41 69 ARG A O 1
ATOM 526 N N . PHE A 1 70 ? -37.414 22.400 4.093 1.00 57.66 70 PHE A N 1
ATOM 527 C CA . PHE A 1 70 ? -38.345 23.506 3.827 1.00 57.66 70 PHE A CA 1
ATOM 528 C C . PHE A 1 70 ? -39.141 23.255 2.539 1.00 57.66 70 PHE A C 1
ATOM 530 O O . PHE A 1 70 ? -38.832 23.784 1.481 1.00 57.66 70 PHE A O 1
ATOM 537 N N . ALA A 1 71 ? -40.154 22.402 2.649 1.00 58.84 71 ALA A N 1
ATOM 538 C CA . A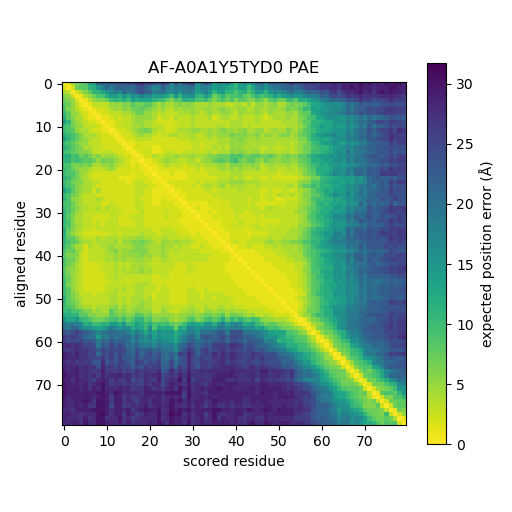LA A 1 71 ? -41.403 22.503 1.898 1.00 58.84 71 ALA A CA 1
ATOM 539 C C . ALA A 1 71 ? -42.467 22.503 3.009 1.00 58.84 71 ALA A C 1
ATOM 541 O O . ALA A 1 71 ? -42.605 21.508 3.708 1.00 58.84 71 ALA A O 1
ATOM 542 N N . GLY A 1 72 ? -43.003 23.646 3.434 1.00 54.34 72 GLY A N 1
ATOM 543 C CA . GLY A 1 72 ? -43.881 24.488 2.629 1.00 54.34 72 GLY A CA 1
ATOM 544 C C . GLY A 1 72 ? -45.306 23.960 2.803 1.00 54.34 72 GLY A C 1
ATOM 545 O O . GLY A 1 72 ? -45.810 23.275 1.922 1.00 54.34 72 GLY A O 1
ATOM 546 N N . THR A 1 73 ? -45.906 24.174 3.976 1.00 54.31 73 THR A N 1
ATOM 547 C CA . THR A 1 73 ? -47.319 23.863 4.244 1.00 54.31 73 THR A CA 1
ATOM 548 C C . THR A 1 73 ? -48.224 24.842 3.488 1.00 54.31 73 THR A C 1
ATOM 550 O O . THR A 1 73 ? -47.939 26.040 3.518 1.00 54.31 73 THR A O 1
ATOM 553 N N . PRO A 1 74 ? -49.306 24.382 2.833 1.00 66.44 74 PRO A N 1
ATOM 554 C CA . PRO A 1 74 ? -50.312 25.269 2.264 1.00 66.44 74 PRO A CA 1
ATOM 555 C C . PRO A 1 74 ? -51.242 25.746 3.388 1.00 66.44 74 PRO A C 1
ATOM 557 O O . PRO A 1 74 ? -52.018 24.958 3.926 1.00 66.44 74 PRO A O 1
ATOM 560 N N . GLU A 1 75 ? -51.147 27.020 3.771 1.00 53.81 75 GLU A N 1
ATOM 561 C CA . GLU A 1 75 ? -52.135 27.652 4.649 1.00 53.81 75 GLU A CA 1
ATOM 562 C C . GLU A 1 75 ? -53.281 28.179 3.781 1.00 53.81 75 GLU A C 1
ATOM 564 O O . GLU A 1 75 ? -53.155 29.171 3.064 1.00 53.81 75 GLU A O 1
ATOM 569 N N . ALA A 1 76 ? -54.386 27.438 3.808 1.00 60.09 76 ALA A N 1
ATOM 570 C CA . ALA A 1 76 ? -55.693 27.930 3.423 1.00 60.09 76 ALA A CA 1
ATOM 571 C C . ALA A 1 76 ? -56.116 29.024 4.414 1.00 60.09 76 ALA A C 1
ATOM 573 O O . ALA A 1 76 ? -56.117 28.786 5.622 1.00 60.09 76 ALA A O 1
ATOM 574 N N . ASN A 1 77 ? -56.507 30.195 3.912 1.00 65.19 77 ASN A N 1
ATOM 575 C CA . ASN A 1 77 ? -57.365 31.097 4.667 1.00 65.19 77 ASN A CA 1
ATOM 576 C C . ASN A 1 77 ? -58.364 31.788 3.730 1.00 65.19 77 ASN A C 1
ATOM 578 O O . ASN A 1 77 ? -57.993 32.450 2.760 1.00 65.19 77 ASN A O 1
ATOM 582 N N . GLU A 1 78 ? -59.627 31.510 4.027 1.00 55.03 78 GLU A N 1
ATOM 583 C CA . GLU A 1 78 ? -60.860 31.916 3.370 1.00 55.03 78 GLU A CA 1
ATOM 584 C C . GLU A 1 78 ? -61.107 33.421 3.548 1.00 55.03 78 GLU A C 1
ATOM 586 O O . GLU A 1 78 ? -61.086 33.946 4.659 1.00 55.03 78 GLU A O 1
ATOM 591 N N . GLY A 1 79 ? -61.356 34.120 2.439 1.00 55.94 79 GLY A N 1
ATOM 592 C CA . GLY A 1 79 ? -61.776 35.517 2.431 1.00 55.94 79 GLY A CA 1
ATOM 593 C C . GLY A 1 79 ? -63.277 35.645 2.171 1.00 55.94 79 GLY A C 1
ATOM 594 O O . GLY A 1 79 ? -63.728 35.212 1.116 1.00 55.94 79 GLY A O 1
ATOM 595 N N . GLY A 1 80 ? -63.974 36.229 3.155 1.00 42.66 80 GLY A N 1
ATOM 596 C CA . GLY A 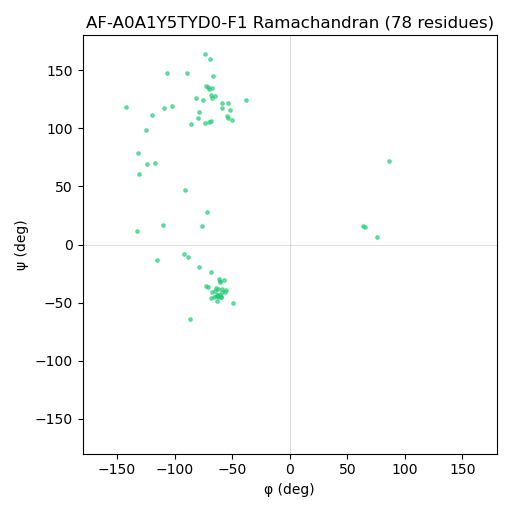1 80 ? -65.060 37.229 3.061 1.00 42.66 80 GLY A CA 1
ATOM 597 C C . GLY A 1 80 ? -66.140 37.090 2.001 1.00 42.66 80 GLY A C 1
ATOM 598 O O . GLY A 1 80 ? -65.855 37.470 0.846 1.00 42.66 80 GLY A O 1
#

Secondary structure (DSSP, 8-state):
-----------S---B-TTT-BBTTT--BHHHHHHGGG--HHHHHHHHHHHHHHHHHT-------S--------------

Solvent-accessible surface area (backbone atoms only — not comparable to full-atom values): 5403 Å² total; per-residue (Å²): 131,86,78,73,82,75,77,76,74,68,72,90,48,91,47,66,38,88,92,76,49,26,18,77,57,43,55,41,35,68,66,58,59,71,45,49,86,79,49,54,60,68,57,51,52,53,48,52,53,52,38,52,50,59,56,59,73,59,60,69,76,74,75,71,75,92,78,87,82,84,81,81,80,86,80,85,77,88,81,134

Organism: NCBI:txid745714